Protein AF-A0A7G1IGG5-F1 (afdb_monomer_lite)

Radius of gyration: 15.85 Å; chains: 1; bounding box: 55×24×27 Å

Organism: Mycobacterium kansasii (NCBI:txid1768)

InterPro domains:
  IPR011006 CheY-like superfamily [SSF52172] (15-44)

Foldseek 3Di:
DDDDDDPPPPPCVPDAQEEEEADPDPVVVVVVVVVSVVVRHHYPYYDPDPDDDPPDDPSYDYDD

pLDDT: mean 75.34, std 14.98, range [42.97, 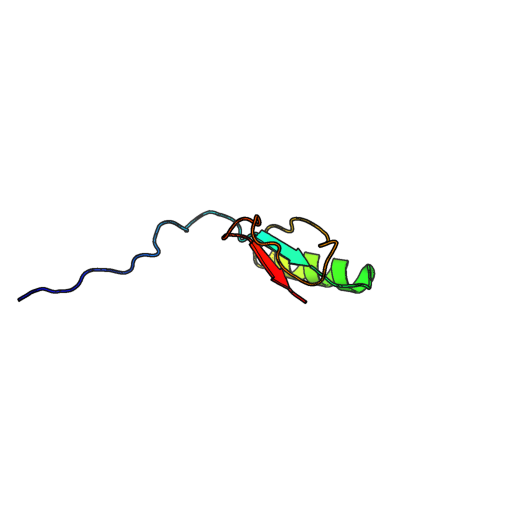91.56]

Sequence (64 aa):
MSVMTGPTTDADAAKPHRVLIAEDEALIRMDLAEMLREEGYDIVGRPVTARKPSNWPSDTSLIW

Secondary structure (DSSP, 8-state):
----------S-TTPPPEEEE--S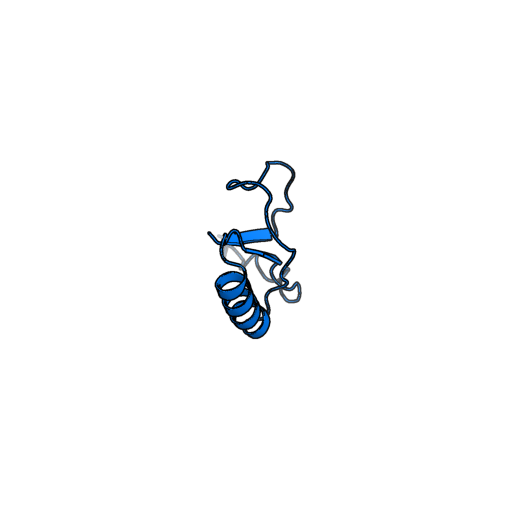SHHHHHHHHHHHHHTT-EEEE--SSSS--TTS-TTEEEE-

Structure (mmCIF, N/CA/C/O backbone):
data_AF-A0A7G1IGG5-F1
#
_entry.id   AF-A0A7G1IGG5-F1
#
loop_
_atom_site.group_PDB
_atom_site.id
_atom_site.type_symbol
_atom_site.label_atom_id
_atom_site.label_alt_id
_atom_site.label_comp_id
_atom_site.l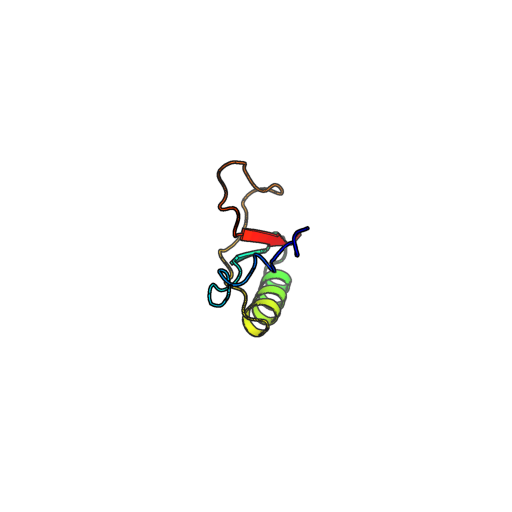abel_asym_id
_atom_site.label_entity_id
_atom_site.label_seq_id
_atom_site.pdbx_PDB_ins_code
_atom_site.Cartn_x
_atom_site.Cartn_y
_atom_site.Cartn_z
_atom_site.occupancy
_atom_site.B_iso_or_equiv
_atom_site.auth_seq_id
_atom_site.auth_comp_id
_atom_site.auth_asym_id
_atom_site.auth_atom_id
_atom_site.pdbx_PDB_model_num
ATOM 1 N N . MET A 1 1 ? -44.797 20.316 0.422 1.00 42.97 1 MET A N 1
ATOM 2 C CA . MET A 1 1 ? -44.348 19.444 -0.680 1.00 42.97 1 MET A CA 1
ATOM 3 C C . MET A 1 1 ? -42.912 19.045 -0.400 1.00 42.97 1 MET A C 1
ATOM 5 O O . MET A 1 1 ? -42.075 19.921 -0.261 1.00 42.97 1 MET A O 1
ATOM 9 N N . SER A 1 2 ? -42.736 17.739 -0.208 1.00 48.75 2 SER A N 1
ATOM 10 C CA . SER A 1 2 ? -41.527 16.906 -0.208 1.00 48.75 2 SER A CA 1
ATOM 11 C C . SER A 1 2 ? -40.237 17.413 0.443 1.00 48.75 2 SER A C 1
ATOM 13 O O . SER A 1 2 ? -39.472 18.182 -0.126 1.00 48.75 2 SER A O 1
ATOM 15 N N . VAL A 1 3 ? -39.959 16.823 1.607 1.00 51.34 3 VAL A N 1
ATOM 16 C CA . VAL A 1 3 ? -38.606 16.532 2.087 1.00 51.34 3 VAL A CA 1
ATOM 17 C C . VAL A 1 3 ? -37.917 15.604 1.079 1.00 51.34 3 VAL A C 1
ATOM 19 O O . VAL A 1 3 ? -38.450 14.543 0.756 1.00 51.34 3 VAL A O 1
ATOM 22 N N . MET A 1 4 ? -36.761 16.001 0.544 1.00 53.81 4 MET A N 1
ATOM 23 C CA . MET A 1 4 ? -35.941 15.120 -0.291 1.00 53.81 4 MET A CA 1
ATOM 24 C C . MET A 1 4 ? -34.979 14.347 0.622 1.00 53.81 4 MET A C 1
ATOM 26 O O . MET A 1 4 ? -33.858 14.772 0.886 1.00 53.81 4 MET A O 1
ATOM 30 N N . THR A 1 5 ? -35.463 13.231 1.165 1.00 59.16 5 THR A N 1
ATOM 31 C CA . THR A 1 5 ? -34.643 12.133 1.702 1.00 59.16 5 THR A CA 1
ATOM 32 C C . THR A 1 5 ? -33.789 11.566 0.549 1.00 59.16 5 THR A C 1
ATOM 34 O O . THR A 1 5 ? -34.287 11.458 -0.566 1.00 59.16 5 THR A O 1
ATOM 37 N N . GLY A 1 6 ? -32.518 11.196 0.700 1.00 44.72 6 GLY A N 1
ATOM 38 C CA . GLY A 1 6 ? -31.723 11.048 1.914 1.00 44.72 6 GLY A CA 1
ATOM 39 C C . GLY A 1 6 ? -30.220 10.939 1.622 1.00 44.72 6 GLY A C 1
ATOM 40 O O . GLY A 1 6 ? -29.801 11.124 0.477 1.00 44.72 6 GLY A O 1
ATOM 41 N N . PRO A 1 7 ? -29.394 10.639 2.638 1.00 47.56 7 PRO A N 1
ATOM 42 C CA . PRO A 1 7 ? -27.994 10.320 2.414 1.00 47.56 7 PRO A CA 1
ATOM 43 C C . PRO A 1 7 ? -27.928 8.968 1.694 1.00 47.56 7 PRO A C 1
ATOM 45 O O . PRO A 1 7 ? -28.003 7.913 2.312 1.00 47.56 7 PRO A O 1
ATOM 48 N N . THR A 1 8 ? -27.825 8.973 0.366 1.00 51.91 8 THR A N 1
ATOM 49 C CA . THR A 1 8 ? -27.466 7.750 -0.365 1.00 51.91 8 THR A CA 1
ATOM 50 C C . THR A 1 8 ? -25.957 7.597 -0.287 1.00 51.91 8 THR A C 1
ATOM 52 O O . THR A 1 8 ? -25.268 7.945 -1.232 1.00 51.91 8 THR A O 1
ATOM 55 N N . THR A 1 9 ? -25.433 7.155 0.855 1.00 53.31 9 THR A N 1
ATOM 56 C CA . THR A 1 9 ? -24.156 6.421 0.972 1.00 53.31 9 THR A CA 1
ATOM 57 C C . THR A 1 9 ? -24.142 5.729 2.340 1.00 53.31 9 THR A C 1
ATOM 59 O O . THR A 1 9 ? -23.318 6.021 3.190 1.00 53.31 9 THR A O 1
ATOM 62 N N . ASP A 1 10 ? -25.101 4.833 2.578 1.00 44.16 10 ASP A N 1
ATOM 63 C CA . ASP A 1 10 ? -25.046 3.869 3.693 1.00 44.16 10 ASP A CA 1
ATOM 64 C C . ASP A 1 10 ? -25.115 2.437 3.131 1.00 44.16 10 ASP A C 1
ATOM 66 O O . ASP A 1 10 ? -25.859 1.577 3.581 1.00 44.16 10 ASP A O 1
ATOM 70 N N . ALA A 1 11 ? -24.392 2.208 2.031 1.00 47.28 11 ALA A N 1
ATOM 71 C CA . ALA A 1 11 ? -24.215 0.885 1.427 1.00 47.28 11 ALA A CA 1
ATOM 72 C C . ALA A 1 11 ? -22.733 0.516 1.227 1.00 47.28 11 ALA A C 1
ATOM 74 O O . ALA A 1 11 ? -22.442 -0.585 0.771 1.00 47.28 11 ALA A O 1
ATOM 75 N N . ASP A 1 12 ? -21.805 1.409 1.593 1.00 51.06 12 ASP A N 1
ATOM 76 C CA . ASP A 1 12 ? -20.353 1.164 1.550 1.00 51.06 12 ASP A CA 1
ATOM 77 C C . ASP A 1 12 ? -19.754 0.963 2.956 1.00 51.06 12 ASP A C 1
ATOM 79 O O . ASP A 1 12 ? -18.547 0.845 3.133 1.00 51.06 12 ASP A O 1
ATOM 83 N N . ALA A 1 13 ? -20.602 0.876 3.985 1.00 51.94 13 ALA A N 1
ATOM 84 C CA . ALA A 1 13 ? -20.196 0.535 5.342 1.00 51.94 13 ALA A CA 1
ATOM 85 C C . ALA A 1 13 ? -19.842 -0.961 5.427 1.00 51.94 13 ALA A C 1
ATOM 87 O O . ALA A 1 13 ? -20.660 -1.757 5.876 1.00 51.94 13 ALA A O 1
ATOM 88 N N . ALA A 1 14 ? -18.662 -1.338 4.914 1.00 58.28 14 ALA A N 1
ATOM 89 C CA . ALA A 1 14 ? -17.830 -2.488 5.325 1.00 58.28 14 ALA A CA 1
ATOM 90 C C . ALA A 1 14 ? -16.836 -2.954 4.244 1.00 58.28 14 ALA A C 1
ATOM 92 O O . ALA A 1 14 ? -16.146 -3.954 4.466 1.00 58.28 14 ALA A O 1
ATOM 93 N N . LYS A 1 15 ? -16.754 -2.317 3.065 1.00 60.91 15 LYS A N 1
ATOM 94 C CA . LYS A 1 15 ? -15.790 -2.757 2.049 1.00 60.91 15 LYS A CA 1
ATOM 95 C C . LYS A 1 15 ? -14.482 -1.978 2.184 1.00 60.91 15 LYS A C 1
ATOM 97 O O . LYS A 1 15 ? -14.511 -0.760 2.060 1.00 60.91 15 LYS A O 1
ATOM 102 N N . PRO A 1 16 ? -13.341 -2.652 2.414 1.00 67.56 16 PRO A N 1
ATOM 103 C CA . PRO A 1 16 ? -12.064 -1.960 2.446 1.00 67.56 16 PRO A CA 1
ATOM 104 C C . PRO A 1 16 ? -11.818 -1.321 1.077 1.00 67.56 16 PRO A C 1
ATOM 106 O O . PRO A 1 16 ? -11.937 -1.977 0.035 1.00 67.56 16 PRO A O 1
ATOM 109 N N . HIS A 1 17 ? -11.536 -0.020 1.082 1.00 81.62 17 HIS A N 1
ATOM 110 C CA . HIS A 1 17 ? -11.296 0.742 -0.135 1.00 81.62 17 HIS A CA 1
ATOM 111 C C . HIS A 1 17 ? -10.038 0.218 -0.816 1.00 81.62 17 HIS A C 1
ATOM 113 O O . HIS A 1 17 ? -8.973 0.126 -0.207 1.00 81.62 17 HIS A O 1
ATOM 119 N N . ARG A 1 18 ? -10.157 -0.139 -2.093 1.00 85.50 18 ARG A N 1
ATOM 120 C CA . ARG A 1 18 ? -9.062 -0.760 -2.830 1.00 85.50 18 ARG A CA 1
ATOM 121 C C . ARG A 1 18 ? -8.146 0.290 -3.424 1.00 85.50 18 ARG A C 1
ATOM 123 O O . ARG A 1 18 ? -8.612 1.218 -4.084 1.00 85.50 18 ARG A O 1
ATOM 130 N N . VAL A 1 19 ? -6.844 0.124 -3.247 1.00 87.88 19 VAL A N 1
ATOM 131 C CA . VAL A 1 19 ? -5.844 1.094 -3.692 1.00 87.88 19 VAL A CA 1
ATOM 132 C C . VAL A 1 19 ? -4.733 0.414 -4.478 1.00 87.88 19 VAL A C 1
ATOM 134 O O . VAL A 1 19 ? -4.229 -0.643 -4.097 1.00 87.88 19 VAL A O 1
ATOM 137 N N . LEU A 1 20 ? -4.326 1.041 -5.581 1.00 87.81 20 LEU A N 1
ATOM 138 C CA . LEU A 1 20 ? -3.073 0.721 -6.258 1.00 87.81 20 LEU A CA 1
ATOM 139 C C . LEU A 1 20 ? -2.092 1.861 -6.133 1.00 87.81 20 LEU A C 1
ATOM 141 O O . LEU A 1 20 ? -2.449 3.026 -6.296 1.00 87.81 20 LEU A O 1
ATOM 145 N N . ILE A 1 21 ? -0.842 1.471 -5.919 1.00 89.06 21 ILE A N 1
ATOM 146 C CA . ILE A 1 21 ? 0.263 2.385 -5.685 1.00 89.06 21 ILE A CA 1
ATOM 147 C C . ILE A 1 21 ? 1.169 2.340 -6.913 1.00 89.06 21 ILE A C 1
ATOM 149 O O . ILE A 1 21 ? 1.784 1.305 -7.200 1.00 89.06 21 ILE A O 1
ATOM 153 N N . ALA A 1 22 ? 1.213 3.450 -7.651 1.00 88.19 22 ALA A N 1
ATOM 154 C CA . ALA A 1 22 ? 1.971 3.596 -8.892 1.00 88.19 22 ALA A CA 1
ATOM 155 C C . ALA A 1 22 ? 3.429 4.042 -8.702 1.00 88.19 22 ALA A C 1
ATOM 157 O O . ALA A 1 22 ? 4.090 4.315 -9.698 1.00 88.19 22 ALA A O 1
ATOM 158 N N . GLU A 1 23 ? 3.940 4.052 -7.469 1.00 87.38 23 GLU A N 1
ATOM 159 C CA . GLU A 1 23 ? 5.336 4.400 -7.181 1.00 87.38 23 GLU A CA 1
ATOM 160 C C . GLU A 1 23 ? 6.318 3.533 -7.968 1.00 87.38 23 GLU A C 1
ATOM 162 O O . GLU A 1 23 ? 6.102 2.326 -8.141 1.00 87.38 23 GLU A O 1
ATOM 167 N N . ASP A 1 24 ? 7.429 4.112 -8.403 1.00 85.38 24 ASP A N 1
ATOM 168 C CA . ASP A 1 24 ? 8.524 3.417 -9.076 1.00 85.38 24 ASP A CA 1
ATOM 169 C C . ASP A 1 24 ? 9.484 2.774 -8.061 1.00 85.38 24 ASP A C 1
ATOM 171 O O . ASP A 1 24 ? 9.825 1.586 -8.195 1.00 85.38 24 ASP A O 1
ATOM 175 N N . GLU A 1 25 ? 9.803 3.492 -6.986 1.00 90.88 25 GLU A N 1
ATOM 176 C CA . GLU A 1 25 ? 10.666 3.048 -5.896 1.00 90.88 25 GLU A CA 1
ATOM 177 C C . GLU A 1 25 ? 9.989 2.003 -4.995 1.00 90.88 25 GLU A C 1
ATOM 179 O O . GLU A 1 25 ? 8.897 2.183 -4.456 1.00 90.88 25 GLU A O 1
ATOM 184 N N . ALA A 1 26 ? 10.648 0.855 -4.809 1.00 86.06 26 ALA A N 1
ATOM 185 C CA . ALA A 1 26 ? 10.087 -0.245 -4.022 1.00 86.06 26 ALA A CA 1
ATOM 186 C C . ALA A 1 26 ? 9.989 0.072 -2.521 1.00 86.06 26 ALA A C 1
ATOM 188 O O . ALA A 1 26 ? 9.053 -0.399 -1.879 1.00 86.06 26 ALA A O 1
ATOM 189 N N . LEU A 1 27 ? 10.928 0.859 -1.986 1.00 88.88 27 LEU A N 1
ATOM 190 C CA . LEU A 1 27 ? 10.942 1.252 -0.574 1.00 88.88 27 LEU A CA 1
ATOM 191 C C . LEU A 1 27 ? 9.822 2.251 -0.263 1.00 88.88 27 LEU A C 1
ATOM 193 O O . LEU A 1 27 ? 9.062 2.020 0.670 1.00 88.88 27 LEU A O 1
ATOM 197 N N . ILE A 1 28 ? 9.654 3.281 -1.099 1.00 88.62 28 ILE A N 1
ATOM 198 C CA . ILE A 1 28 ? 8.568 4.268 -0.968 1.00 88.62 28 ILE A CA 1
ATOM 199 C C . ILE A 1 28 ? 7.205 3.586 -1.117 1.00 88.62 28 ILE A C 1
ATOM 201 O O . ILE A 1 28 ? 6.296 3.819 -0.324 1.00 88.62 28 ILE A O 1
ATOM 205 N N . ARG A 1 29 ? 7.073 2.650 -2.070 1.00 88.62 29 ARG A N 1
ATOM 206 C CA . ARG A 1 29 ? 5.845 1.852 -2.199 1.00 88.62 29 ARG A CA 1
ATOM 207 C C . ARG A 1 29 ? 5.520 1.081 -0.923 1.00 88.62 29 ARG A C 1
ATOM 209 O O . ARG A 1 29 ? 4.346 0.938 -0.595 1.00 88.62 29 ARG A O 1
ATOM 216 N N . MET A 1 30 ? 6.529 0.515 -0.263 1.00 89.19 30 MET A N 1
ATOM 217 C CA . MET A 1 30 ? 6.327 -0.278 0.947 1.00 89.19 30 MET A CA 1
ATOM 218 C C . MET A 1 30 ? 5.814 0.597 2.090 1.00 89.19 30 MET A C 1
ATOM 220 O O . MET A 1 30 ? 4.817 0.225 2.699 1.00 89.19 30 MET A O 1
ATOM 224 N N . ASP A 1 31 ? 6.428 1.765 2.279 1.00 91.56 31 ASP A N 1
ATOM 225 C CA . ASP A 1 31 ? 6.047 2.765 3.281 1.00 91.56 31 ASP A CA 1
ATOM 226 C C . ASP A 1 31 ? 4.602 3.253 3.076 1.00 91.56 31 ASP A C 1
ATOM 228 O O . ASP A 1 31 ? 3.755 3.111 3.957 1.00 91.56 31 ASP A O 1
ATOM 232 N N . LEU A 1 32 ? 4.250 3.675 1.854 1.00 90.12 32 LEU A N 1
ATOM 233 C CA . LEU A 1 32 ? 2.873 4.063 1.520 1.00 90.12 32 LEU A CA 1
ATOM 234 C C . LEU A 1 32 ? 1.877 2.922 1.729 1.00 90.12 32 LEU A C 1
ATOM 236 O O . LEU A 1 32 ? 0.758 3.140 2.192 1.00 90.12 32 LEU A O 1
ATOM 240 N N . ALA A 1 33 ? 2.256 1.693 1.376 1.00 90.06 33 ALA A N 1
ATOM 241 C CA . ALA A 1 33 ? 1.387 0.544 1.561 1.00 90.06 33 ALA A CA 1
ATOM 242 C C . ALA A 1 33 ? 1.177 0.222 3.047 1.00 90.06 33 ALA A C 1
ATOM 244 O O . ALA A 1 33 ? 0.104 -0.255 3.400 1.00 90.06 33 ALA A O 1
ATOM 245 N N . GLU A 1 34 ? 2.171 0.454 3.907 1.00 91.31 34 GLU A N 1
ATOM 246 C CA . GLU A 1 34 ? 2.026 0.343 5.362 1.00 91.31 34 GLU A CA 1
ATOM 247 C C . GLU A 1 34 ? 1.057 1.403 5.885 1.00 91.31 34 GLU A C 1
ATOM 249 O O . GLU A 1 34 ? 0.030 1.035 6.455 1.00 91.31 34 GLU A O 1
ATOM 254 N N . MET A 1 35 ? 1.290 2.677 5.558 1.00 91.44 35 MET A N 1
ATOM 255 C CA . MET A 1 35 ? 0.421 3.787 5.966 1.00 91.44 35 MET A CA 1
ATOM 256 C C . MET A 1 35 ? -1.040 3.593 5.531 1.00 91.44 35 MET A C 1
ATOM 258 O O . MET A 1 35 ? -1.972 3.800 6.302 1.00 91.44 35 MET A O 1
ATOM 262 N N . LEU A 1 36 ? -1.267 3.163 4.288 1.00 89.38 36 LEU A N 1
ATOM 263 C CA . LEU A 1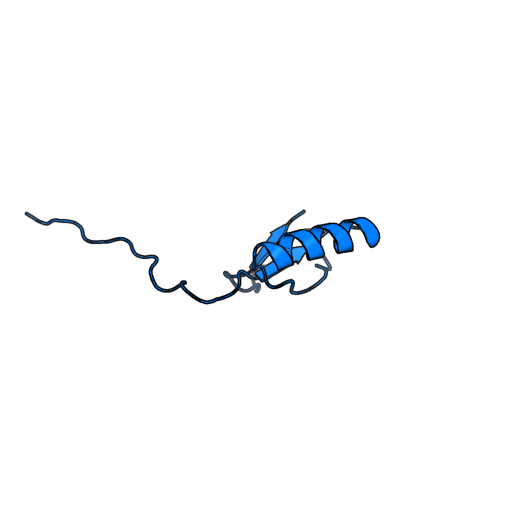 36 ? -2.617 2.973 3.753 1.00 89.38 36 LEU A CA 1
ATOM 264 C C . LEU A 1 36 ? -3.310 1.734 4.335 1.00 89.38 36 LEU A C 1
ATOM 266 O O . LEU A 1 36 ? -4.522 1.746 4.535 1.00 89.38 36 LEU A O 1
ATOM 270 N N . ARG A 1 37 ? -2.571 0.661 4.633 1.00 88.75 37 ARG A N 1
ATOM 271 C CA . ARG A 1 37 ? -3.160 -0.503 5.312 1.00 88.75 37 ARG A CA 1
ATOM 272 C C . ARG A 1 37 ? -3.614 -0.156 6.726 1.00 88.75 37 ARG A C 1
ATOM 274 O O . ARG A 1 37 ? -4.657 -0.649 7.146 1.00 88.75 37 ARG A O 1
ATOM 281 N N . GLU A 1 38 ? -2.863 0.682 7.438 1.00 87.94 38 GLU A N 1
ATOM 282 C CA . GLU A 1 38 ? -3.231 1.157 8.779 1.00 87.94 38 GLU A CA 1
ATOM 283 C C . GLU A 1 38 ? -4.516 1.998 8.771 1.00 87.94 38 GLU A C 1
ATOM 285 O O . GLU A 1 38 ? -5.352 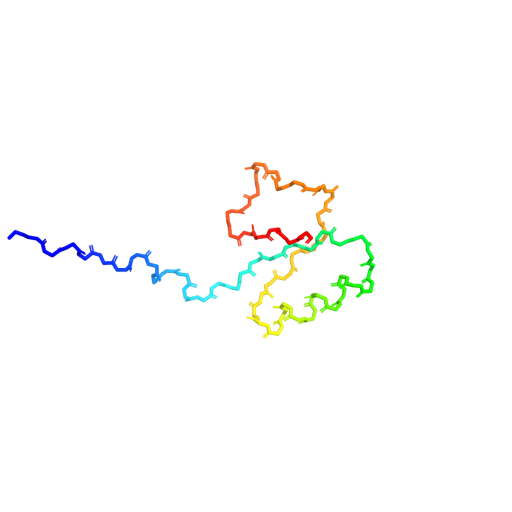1.845 9.658 1.00 87.94 38 GLU A O 1
ATOM 290 N N . GLU A 1 39 ? -4.728 2.800 7.727 1.00 86.88 39 GLU A N 1
ATOM 291 C CA . GLU A 1 39 ? -5.959 3.578 7.515 1.00 86.88 39 GLU A CA 1
ATOM 292 C C . GLU A 1 39 ? -7.147 2.710 7.023 1.00 86.88 39 GLU A C 1
ATOM 294 O O . GLU A 1 39 ? -8.273 3.185 6.898 1.00 86.88 39 GLU A O 1
ATOM 299 N N . GLY A 1 40 ? -6.929 1.411 6.768 1.00 86.19 40 GLY A N 1
ATOM 300 C CA . GLY A 1 40 ? -7.981 0.452 6.409 1.00 86.19 40 GLY A CA 1
ATOM 301 C C . GLY A 1 40 ? -8.188 0.225 4.907 1.00 86.19 40 GLY A C 1
ATOM 302 O O . GLY A 1 40 ? -9.219 -0.326 4.506 1.00 86.19 40 GLY A O 1
ATOM 303 N N . TYR A 1 41 ? -7.226 0.614 4.065 1.00 88.81 41 TYR A N 1
ATOM 304 C CA . TYR A 1 41 ? -7.259 0.349 2.623 1.00 88.81 41 TYR A CA 1
ATOM 305 C C . TYR A 1 41 ? -6.737 -1.057 2.269 1.00 88.81 41 TYR A C 1
ATOM 307 O O . TYR A 1 41 ? -5.802 -1.580 2.875 1.00 88.81 41 TYR A O 1
ATOM 315 N N . ASP A 1 42 ? -7.312 -1.652 1.221 1.00 87.75 42 ASP A N 1
ATOM 316 C CA . ASP A 1 42 ? -6.883 -2.923 0.626 1.00 87.75 42 ASP A CA 1
ATOM 317 C C . ASP A 1 42 ? -5.960 -2.665 -0.577 1.00 87.75 42 ASP A C 1
ATOM 319 O O . ASP A 1 42 ? -6.375 -2.104 -1.594 1.00 87.75 42 ASP A O 1
ATOM 323 N N . ILE A 1 43 ? -4.687 -3.049 -0.476 1.00 87.69 43 ILE A N 1
ATOM 324 C CA . ILE A 1 43 ? -3.683 -2.749 -1.505 1.00 87.69 43 ILE A CA 1
ATOM 325 C C . ILE A 1 43 ? -3.653 -3.855 -2.563 1.00 87.69 43 ILE A C 1
ATOM 327 O O . ILE A 1 43 ? -3.180 -4.961 -2.310 1.00 87.69 43 ILE A O 1
ATOM 331 N N . VAL A 1 44 ? -4.091 -3.539 -3.785 1.00 84.00 44 VAL A N 1
ATOM 332 C CA . VAL A 1 44 ? -4.309 -4.531 -4.860 1.00 84.00 44 VAL A CA 1
ATOM 333 C C . VAL A 1 44 ? -3.067 -4.791 -5.731 1.00 84.00 44 VAL A C 1
ATOM 335 O O . VAL A 1 44 ? -3.073 -5.697 -6.562 1.00 84.00 44 VAL A O 1
ATOM 338 N N . GLY A 1 45 ? -1.986 -4.021 -5.556 1.00 77.06 45 GLY A N 1
ATOM 339 C CA . GLY A 1 45 ? -0.693 -4.248 -6.217 1.00 77.06 45 GLY A CA 1
ATOM 340 C C . GLY A 1 45 ? -0.164 -3.062 -7.033 1.00 77.06 45 GLY A C 1
ATOM 341 O O . GLY A 1 45 ? -0.555 -1.914 -6.817 1.00 77.06 45 GLY A O 1
ATOM 342 N N . ARG A 1 46 ? 0.768 -3.346 -7.960 1.00 70.50 46 ARG A N 1
ATOM 343 C CA . ARG A 1 46 ? 1.423 -2.337 -8.811 1.00 70.50 46 ARG A CA 1
ATOM 344 C C . ARG A 1 46 ? 0.671 -2.182 -10.143 1.00 70.50 46 ARG A C 1
ATOM 346 O O . ARG A 1 46 ? 0.501 -3.176 -10.853 1.00 70.50 46 ARG A O 1
ATOM 353 N N . PRO A 1 47 ? 0.285 -0.961 -10.539 1.00 70.50 47 PRO A N 1
ATOM 354 C CA . PRO A 1 47 ? -0.235 -0.707 -11.870 1.00 70.50 47 PRO A CA 1
ATOM 355 C C . PRO A 1 47 ? 0.904 -0.787 -12.898 1.00 70.50 47 PRO A C 1
ATOM 357 O O . PRO A 1 47 ? 1.996 -0.265 -12.693 1.00 70.50 47 PRO A O 1
ATOM 360 N N . VAL A 1 48 ? 0.655 -1.443 -14.033 1.00 71.00 48 VAL A N 1
ATOM 361 C CA . VAL A 1 48 ? 1.629 -1.537 -15.145 1.00 71.00 48 VAL A CA 1
ATOM 362 C C . VAL A 1 48 ? 1.658 -0.269 -16.005 1.00 71.00 48 VAL A C 1
ATOM 364 O O . VAL A 1 48 ? 2.447 -0.149 -16.937 1.00 71.00 48 VAL A O 1
ATOM 367 N N . THR A 1 49 ? 0.739 0.658 -15.738 1.00 70.50 49 THR A N 1
ATOM 368 C CA . THR A 1 49 ? 0.540 1.880 -16.503 1.00 70.50 49 THR A CA 1
ATOM 369 C C . THR A 1 49 ? 0.065 3.005 -15.590 1.00 70.50 49 THR A C 1
ATOM 371 O O . THR A 1 49 ? -0.707 2.793 -14.660 1.00 70.50 49 THR A O 1
ATOM 374 N N . ALA A 1 50 ? 0.497 4.216 -15.921 1.00 70.50 50 ALA A N 1
ATOM 375 C CA . ALA A 1 50 ? 0.147 5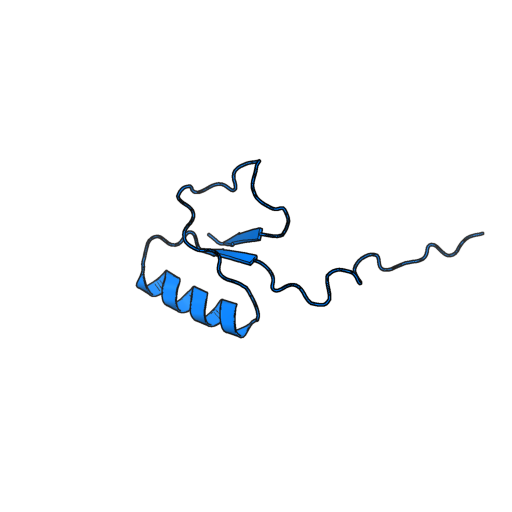.493 -15.310 1.00 70.50 50 ALA A CA 1
ATOM 376 C C . ALA A 1 50 ? -1.354 5.831 -15.249 1.00 70.50 50 ALA A C 1
ATOM 378 O O . ALA A 1 50 ? -1.732 6.847 -14.673 1.00 70.50 50 ALA A O 1
ATOM 379 N N . ARG A 1 51 ? -2.212 5.060 -15.918 1.00 74.12 51 ARG A N 1
ATOM 380 C CA . ARG A 1 51 ? -3.620 5.396 -16.130 1.00 74.12 51 ARG A CA 1
ATOM 381 C C . ARG A 1 51 ? -4.496 4.251 -15.661 1.00 74.12 51 ARG A C 1
ATOM 383 O O . ARG A 1 51 ? -4.218 3.107 -15.994 1.00 74.12 51 ARG A O 1
ATOM 390 N N . LYS A 1 52 ? -5.604 4.555 -14.987 1.00 72.94 52 LYS A N 1
ATOM 391 C CA . LYS A 1 52 ? -6.663 3.574 -14.724 1.00 72.94 52 LYS A CA 1
ATOM 392 C C . LYS A 1 52 ? -7.294 3.143 -16.068 1.00 72.94 52 LYS A C 1
ATOM 394 O O . LYS A 1 52 ? -7.928 3.983 -16.711 1.00 72.94 52 LYS A O 1
ATOM 399 N N . PRO A 1 53 ? -7.101 1.902 -16.565 1.00 74.62 53 PRO A N 1
ATOM 400 C CA . PRO A 1 53 ? -7.834 1.393 -17.721 1.00 74.62 53 PRO A CA 1
ATOM 401 C C . PRO A 1 53 ? -9.352 1.433 -17.510 1.00 74.62 53 PRO A C 1
ATOM 403 O O . PRO A 1 53 ? -9.853 1.351 -16.391 1.00 74.62 53 PRO A O 1
ATOM 406 N N . SER A 1 54 ? -10.095 1.543 -18.610 1.00 78.94 54 SER A N 1
ATOM 407 C CA . SER A 1 54 ? -11.556 1.688 -18.601 1.00 78.94 54 SER A CA 1
ATOM 408 C C . SER A 1 54 ? -12.307 0.476 -18.039 1.00 78.94 54 SER A C 1
ATOM 410 O O . SER A 1 54 ? -13.458 0.616 -17.642 1.00 78.94 54 SER A O 1
ATOM 412 N N . ASN A 1 55 ? -11.679 -0.701 -17.994 1.00 80.31 55 ASN A N 1
ATOM 413 C CA . ASN A 1 55 ? -12.251 -1.936 -17.450 1.00 80.31 55 ASN A CA 1
ATOM 414 C C . ASN A 1 55 ? -11.966 -2.141 -15.950 1.00 80.31 55 ASN A C 1
ATOM 416 O O . ASN A 1 55 ? -12.238 -3.217 -15.419 1.00 80.31 55 ASN A O 1
ATOM 420 N N . TRP A 1 56 ? -11.390 -1.148 -15.272 1.00 78.75 56 TRP A N 1
ATOM 421 C CA . TRP A 1 56 ? -11.078 -1.247 -13.853 1.00 78.75 56 TRP A CA 1
ATOM 422 C C . TRP A 1 56 ? -12.345 -1.135 -12.994 1.00 78.75 56 TRP A C 1
ATOM 424 O O . TRP A 1 56 ? -13.159 -0.242 -13.242 1.00 78.75 56 TRP A O 1
ATOM 434 N N . PRO A 1 57 ? -12.484 -1.952 -11.935 1.00 80.44 57 PRO A N 1
ATOM 435 C CA . PRO A 1 57 ? -13.471 -1.728 -10.886 1.00 80.44 57 PRO A CA 1
ATOM 436 C C . PRO A 1 57 ? -13.588 -0.259 -10.422 1.00 80.44 57 PRO A C 1
ATOM 438 O O . PRO A 1 57 ? -12.600 0.444 -10.171 1.00 80.44 57 PRO A O 1
ATOM 441 N N . SER A 1 58 ? -14.819 0.232 -10.287 1.00 80.00 58 SER A N 1
ATOM 442 C CA . SER A 1 58 ? -15.076 1.603 -9.824 1.00 80.00 58 SER A CA 1
ATOM 443 C C . SER A 1 58 ? -14.630 1.833 -8.375 1.00 80.00 58 SER A C 1
ATOM 445 O O . SER A 1 58 ? -14.315 2.965 -8.031 1.00 80.00 58 SER A O 1
ATOM 447 N N . ASP A 1 59 ? -14.531 0.767 -7.573 1.00 82.31 59 ASP A N 1
ATOM 448 C CA . ASP A 1 59 ? -14.147 0.761 -6.150 1.00 82.31 59 ASP A CA 1
ATOM 449 C C . ASP A 1 59 ? -12.633 0.877 -5.901 1.00 82.31 59 ASP A C 1
ATOM 451 O O . ASP A 1 59 ? -12.190 0.818 -4.757 1.00 82.31 59 ASP A O 1
ATOM 455 N N . THR A 1 60 ? -11.831 1.002 -6.962 1.00 80.81 60 THR A N 1
ATOM 456 C CA . THR A 1 60 ? -10.374 1.070 -6.846 1.00 80.81 60 THR A CA 1
ATOM 457 C C . THR A 1 60 ? -9.831 2.453 -7.187 1.00 80.81 60 THR A C 1
ATOM 459 O O . THR A 1 60 ? -10.045 2.957 -8.299 1.00 80.81 60 THR A O 1
ATOM 462 N N . SER A 1 61 ? -9.077 3.026 -6.257 1.00 81.00 61 SER A N 1
ATOM 463 C CA . SER A 1 61 ? -8.393 4.310 -6.401 1.00 81.00 61 SER A CA 1
ATOM 464 C C . SER A 1 61 ? -6.935 4.107 -6.814 1.00 81.00 61 SER A C 1
ATOM 466 O O . SER A 1 61 ? -6.254 3.204 -6.328 1.00 81.00 61 SER A O 1
ATOM 468 N N . LEU A 1 62 ? -6.458 4.941 -7.740 1.00 80.12 62 LEU A N 1
ATOM 469 C CA . LEU A 1 62 ? -5.054 4.989 -8.142 1.00 80.12 62 LEU A CA 1
ATOM 470 C C . LEU A 1 62 ? -4.386 6.146 -7.407 1.00 80.12 62 LEU A C 1
ATOM 472 O O . LEU A 1 62 ? -4.859 7.277 -7.519 1.00 80.12 62 LEU A O 1
ATOM 476 N N . ILE A 1 63 ? -3.302 5.854 -6.696 1.00 77.69 63 ILE A N 1
ATOM 477 C CA . ILE A 1 63 ? -2.449 6.858 -6.060 1.00 77.69 63 ILE A CA 1
ATOM 478 C C . ILE A 1 63 ? -1.117 6.874 -6.817 1.00 77.69 63 ILE A C 1
ATOM 480 O O . ILE A 1 63 ? -0.597 5.813 -7.185 1.00 77.69 63 ILE A O 1
ATOM 484 N N . TRP A 1 64 ? -0.658 8.085 -7.123 1.00 67.94 64 TRP A N 1
ATOM 485 C CA . TRP A 1 64 ? 0.450 8.416 -8.015 1.00 67.94 64 TRP A CA 1
ATOM 486 C C . TRP A 1 64 ? 1.509 9.212 -7.275 1.00 67.94 64 TRP A C 1
ATOM 488 O O . TRP A 1 64 ? 1.098 9.992 -6.382 1.00 67.94 64 TRP A O 1
#